Protein AF-A0A2P2J583-F1 (afdb_monomer_lite)

Radius of gyration: 13.82 Å; chains: 1; bounding box: 32×27×42 Å

Foldseek 3Di:
DLVVLVVVCVVPVQPLVSLQVNLVCCVPPVVNLVSSLVSLVSSCVSPVLQLLSLLVNLVSCCVPPVPLVSSLVSLVSSCVSPVPDPNSVVSNVVSVVVNVVVVD

Structure (mmCIF, N/CA/C/O backbone):
data_AF-A0A2P2J583-F1
#
_entry.id   AF-A0A2P2J583-F1
#
loop_
_atom_site.group_PDB
_atom_site.id
_atom_site.type_symbol
_atom_site.label_atom_id
_atom_site.label_alt_id
_atom_site.label_comp_id
_atom_site.label_asym_id
_atom_site.label_entity_id
_atom_site.label_seq_id
_atom_site.pdbx_PDB_ins_code
_atom_site.Cartn_x
_atom_site.Cartn_y
_atom_site.Cartn_z
_atom_site.occupancy
_atom_site.B_iso_or_equiv
_atom_site.auth_seq_id
_atom_site.auth_comp_id
_atom_site.auth_asym_id
_atom_site.auth_atom_id
_atom_site.pdbx_PDB_model_num
ATOM 1 N N . MET A 1 1 ? 20.627 -0.056 -3.549 1.00 75.62 1 MET A N 1
ATOM 2 C CA . MET A 1 1 ? 19.332 -0.722 -3.819 1.00 75.62 1 MET A CA 1
ATOM 3 C C . MET A 1 1 ? 18.412 0.140 -4.688 1.00 75.62 1 MET A C 1
ATOM 5 O O . MET A 1 1 ? 17.878 -0.385 -5.653 1.00 75.62 1 MET A O 1
ATOM 9 N N . GLY A 1 2 ? 18.278 1.451 -4.434 1.00 83.00 2 GLY A N 1
ATOM 10 C CA . GLY A 1 2 ? 17.424 2.341 -5.243 1.00 83.00 2 GLY A CA 1
ATOM 11 C C . GLY A 1 2 ? 17.722 2.355 -6.754 1.00 83.00 2 GLY A C 1
ATOM 12 O O . GLY A 1 2 ? 16.803 2.250 -7.561 1.00 83.00 2 GLY A O 1
ATOM 13 N N . ASP A 1 3 ? 18.996 2.391 -7.165 1.00 88.12 3 ASP A N 1
ATOM 14 C CA . ASP A 1 3 ? 19.350 2.364 -8.598 1.00 88.12 3 ASP A CA 1
ATOM 15 C C . ASP A 1 3 ? 18.987 1.046 -9.294 1.00 88.12 3 ASP A C 1
ATOM 17 O O . ASP A 1 3 ? 18.671 1.045 -10.483 1.00 88.12 3 ASP A O 1
ATOM 21 N N . TYR A 1 4 ? 18.975 -0.065 -8.551 1.00 91.38 4 TYR A N 1
ATOM 22 C CA . TYR A 1 4 ? 18.557 -1.367 -9.068 1.00 91.38 4 TYR A CA 1
ATOM 23 C C . TYR A 1 4 ? 17.058 -1.367 -9.393 1.00 91.38 4 TYR A C 1
ATOM 25 O O . TYR A 1 4 ? 16.677 -1.712 -10.510 1.00 91.38 4 TYR A O 1
ATOM 33 N N . TYR A 1 5 ? 16.221 -0.862 -8.478 1.00 90.00 5 TYR A N 1
ATOM 34 C CA . TYR A 1 5 ? 14.788 -0.682 -8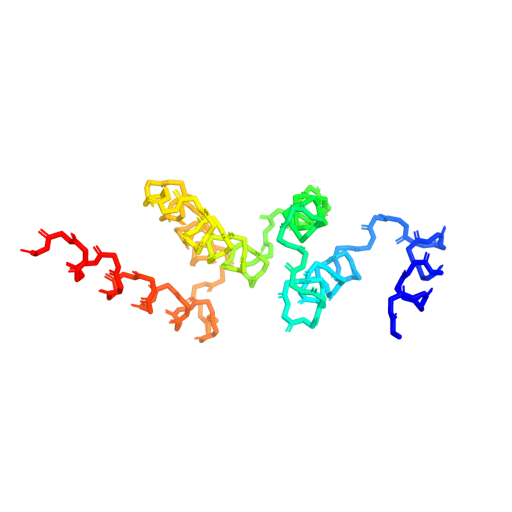.732 1.00 90.00 5 TYR A CA 1
ATOM 35 C C . TYR A 1 5 ? 14.527 0.209 -9.949 1.00 90.00 5 TYR A C 1
ATOM 37 O O . TYR A 1 5 ? 13.758 -0.164 -10.834 1.00 90.00 5 TYR A O 1
ATOM 45 N N . LYS A 1 6 ? 15.219 1.351 -10.054 1.00 89.88 6 LYS A N 1
ATOM 46 C CA . LYS A 1 6 ? 15.082 2.263 -11.203 1.00 89.88 6 LYS A CA 1
ATOM 47 C C . LYS A 1 6 ? 15.463 1.599 -12.526 1.00 89.88 6 LYS A C 1
ATOM 49 O O . LYS A 1 6 ? 14.812 1.852 -13.536 1.00 89.88 6 LYS A O 1
ATOM 54 N N . GLN A 1 7 ? 16.507 0.767 -12.553 1.00 92.38 7 GLN A N 1
ATOM 55 C CA . GLN A 1 7 ? 16.886 0.027 -13.761 1.00 92.38 7 GLN A CA 1
ATOM 56 C C . GLN A 1 7 ? 15.830 -1.009 -14.148 1.00 92.38 7 GLN A C 1
ATOM 58 O O . GLN A 1 7 ? 15.447 -1.067 -15.314 1.00 92.38 7 GLN A O 1
ATOM 63 N N . MET A 1 8 ? 15.317 -1.780 -13.189 1.00 91.25 8 MET A N 1
ATOM 64 C CA . MET A 1 8 ? 14.264 -2.758 -13.468 1.00 91.25 8 MET A CA 1
ATOM 65 C C . MET A 1 8 ? 12.977 -2.079 -13.954 1.00 91.25 8 MET A C 1
ATOM 67 O O . MET A 1 8 ? 12.374 -2.536 -14.922 1.00 91.25 8 MET A O 1
ATOM 71 N N . LEU A 1 9 ? 12.608 -0.938 -13.363 1.00 91.38 9 LEU A N 1
ATOM 72 C CA . LEU A 1 9 ? 11.425 -0.167 -13.755 1.00 91.38 9 LEU A CA 1
ATOM 73 C C . LEU A 1 9 ? 11.558 0.469 -15.142 1.00 91.38 9 LEU A C 1
ATOM 75 O O . LEU A 1 9 ? 10.551 0.690 -15.804 1.00 91.38 9 LEU A O 1
ATOM 79 N N . LYS A 1 10 ? 12.778 0.744 -15.622 1.00 91.81 10 LYS A N 1
ATOM 80 C CA . LYS A 1 10 ? 12.986 1.157 -17.021 1.00 91.81 10 LYS A CA 1
ATOM 81 C C . LYS A 1 10 ? 12.644 0.036 -18.000 1.00 91.81 10 LYS A C 1
ATOM 83 O O . LYS A 1 10 ? 12.123 0.319 -19.073 1.00 91.81 10 LYS A O 1
ATOM 88 N N . SER A 1 11 ? 12.941 -1.208 -17.634 1.00 91.62 11 SER A N 1
ATOM 89 C CA . SER A 1 11 ? 12.661 -2.379 -18.468 1.00 91.62 11 SER A CA 1
ATOM 90 C C . SER A 1 11 ? 11.212 -2.853 -18.348 1.00 91.62 11 SER A C 1
ATOM 92 O O . SER A 1 11 ? 10.665 -3.347 -19.329 1.00 91.62 11 SER A O 1
ATOM 94 N N . ASN A 1 12 ? 10.586 -2.696 -17.175 1.00 90.62 12 ASN A N 1
ATOM 95 C CA . ASN A 1 12 ? 9.194 -3.080 -16.935 1.00 90.62 12 ASN A CA 1
ATOM 96 C C . ASN A 1 12 ? 8.442 -2.017 -16.097 1.00 90.62 12 ASN A C 1
ATOM 98 O O . ASN A 1 12 ? 8.273 -2.179 -14.887 1.00 90.62 12 ASN A O 1
ATOM 102 N N . PRO A 1 13 ? 8.004 -0.898 -16.707 1.00 89.50 13 PRO A N 1
ATOM 103 C CA . PRO A 1 13 ? 7.479 0.260 -15.972 1.00 89.50 13 PRO A CA 1
ATOM 104 C C . PRO A 1 13 ? 6.097 0.059 -15.337 1.00 89.50 13 PRO A C 1
ATOM 106 O O . PRO A 1 13 ? 5.702 0.879 -14.504 1.00 89.50 13 PRO A O 1
ATOM 109 N N . GLY A 1 14 ? 5.370 -0.986 -15.745 1.00 91.25 14 GLY A N 1
ATOM 110 C CA . GLY A 1 14 ? 4.026 -1.327 -15.264 1.00 91.25 14 GLY A CA 1
ATOM 111 C C . GLY A 1 14 ? 3.973 -2.576 -14.385 1.00 91.25 14 GLY A C 1
ATOM 112 O O . GLY A 1 14 ? 2.886 -3.064 -14.102 1.00 91.25 14 GLY A O 1
ATOM 113 N N . ASP A 1 15 ? 5.123 -3.119 -13.981 1.00 95.25 15 ASP A N 1
ATOM 114 C CA . ASP A 1 15 ? 5.181 -4.279 -13.093 1.00 95.25 15 ASP A CA 1
ATOM 115 C C . ASP A 1 15 ? 4.697 -3.897 -11.689 1.00 95.25 15 ASP A C 1
ATOM 117 O O . ASP A 1 15 ? 5.390 -3.183 -10.958 1.00 95.25 15 ASP A O 1
ATOM 121 N N . SER A 1 16 ? 3.492 -4.338 -11.320 1.00 95.25 16 SER A N 1
ATOM 122 C CA . SER A 1 16 ? 2.865 -3.976 -10.045 1.00 95.25 16 SER A CA 1
ATOM 123 C C . SER A 1 16 ? 3.706 -4.408 -8.844 1.00 95.25 16 SER A C 1
ATOM 125 O O . SER A 1 16 ? 3.860 -3.633 -7.900 1.00 95.25 16 SER A O 1
ATOM 127 N N . LEU A 1 17 ? 4.314 -5.596 -8.899 1.00 95.06 17 LEU A N 1
ATOM 128 C CA . LEU A 1 17 ? 5.144 -6.128 -7.823 1.00 95.06 17 LEU A CA 1
ATOM 129 C C . LEU A 1 17 ? 6.412 -5.290 -7.647 1.00 95.06 17 LEU A C 1
ATOM 131 O O . LEU A 1 17 ? 6.796 -4.964 -6.523 1.00 95.06 17 LEU A O 1
ATOM 135 N N . LEU A 1 18 ? 7.056 -4.905 -8.748 1.00 96.00 18 LEU A N 1
ATOM 136 C CA . LEU A 1 18 ? 8.246 -4.061 -8.702 1.00 96.00 18 LEU A CA 1
ATOM 137 C C . LEU A 1 18 ? 7.932 -2.645 -8.205 1.00 96.00 18 LEU A C 1
ATOM 139 O O . LEU A 1 18 ? 8.684 -2.109 -7.390 1.00 96.00 18 LEU A O 1
ATOM 143 N N . LEU A 1 19 ? 6.827 -2.054 -8.669 1.00 97.38 19 LEU A N 1
ATOM 144 C CA . LEU A 1 19 ? 6.346 -0.744 -8.217 1.00 97.38 19 LEU A CA 1
ATOM 145 C C . LEU A 1 19 ? 6.049 -0.764 -6.712 1.00 97.38 19 LEU A C 1
ATOM 147 O O . LEU A 1 19 ? 6.540 0.097 -5.983 1.00 97.38 19 LEU A O 1
ATOM 151 N N . ARG A 1 20 ? 5.330 -1.789 -6.237 1.00 97.31 20 ARG A N 1
ATOM 152 C CA . ARG A 1 20 ? 5.027 -2.014 -4.816 1.00 97.31 20 ARG A CA 1
ATOM 153 C C . ARG A 1 20 ? 6.295 -2.155 -3.982 1.00 97.31 20 ARG A C 1
ATOM 155 O O . ARG A 1 20 ? 6.455 -1.468 -2.978 1.00 97.31 20 ARG A O 1
ATOM 162 N N . ASN A 1 21 ? 7.219 -3.015 -4.404 1.00 96.38 21 ASN A N 1
ATOM 163 C CA . ASN A 1 21 ? 8.457 -3.259 -3.665 1.00 96.38 21 ASN A CA 1
ATOM 164 C C . ASN A 1 21 ? 9.353 -2.017 -3.625 1.00 96.38 21 ASN A C 1
ATOM 166 O O . ASN A 1 21 ? 9.998 -1.759 -2.607 1.00 96.38 21 ASN A O 1
ATOM 170 N N . TYR A 1 22 ? 9.375 -1.222 -4.699 1.00 97.00 22 TYR A N 1
ATOM 171 C CA . TYR A 1 22 ? 10.107 0.037 -4.692 1.00 97.00 22 TYR A CA 1
ATOM 172 C C . TYR A 1 22 ? 9.444 1.079 -3.785 1.00 97.00 22 TYR A C 1
ATOM 174 O O . TYR A 1 22 ? 10.149 1.715 -3.006 1.00 97.00 22 TYR A O 1
ATOM 182 N N . GLY A 1 23 ? 8.111 1.196 -3.809 1.00 97.25 23 GLY A N 1
ATOM 183 C CA . GLY A 1 23 ? 7.353 2.034 -2.871 1.00 97.25 23 GLY A CA 1
ATOM 184 C C . GLY A 1 23 ? 7.637 1.675 -1.410 1.00 97.25 23 GLY A C 1
ATOM 185 O O . GLY A 1 23 ? 7.955 2.550 -0.608 1.00 97.25 23 GLY A O 1
ATOM 186 N N . LYS A 1 24 ? 7.658 0.378 -1.083 1.00 96.69 24 LYS A N 1
ATOM 187 C CA . LYS A 1 24 ? 8.011 -0.112 0.257 1.00 96.69 24 LYS A CA 1
ATOM 188 C C . LYS A 1 24 ? 9.446 0.221 0.648 1.00 96.69 24 LYS A C 1
ATOM 190 O O . LYS A 1 24 ? 9.692 0.663 1.764 1.00 96.69 24 LYS A O 1
ATOM 195 N N . PHE A 1 25 ? 10.393 0.060 -0.273 1.00 96.75 25 PHE A N 1
ATOM 196 C CA . PHE A 1 25 ? 11.781 0.458 -0.043 1.00 96.75 25 PHE A CA 1
ATOM 197 C C . PHE A 1 25 ? 11.912 1.970 0.213 1.00 96.75 25 PHE A C 1
ATOM 199 O O . PHE A 1 25 ? 12.632 2.374 1.125 1.00 96.75 25 PHE A O 1
ATOM 206 N N . LEU A 1 26 ? 11.196 2.799 -0.550 1.00 97.00 26 LEU A N 1
ATOM 207 C CA . LEU A 1 26 ? 11.163 4.250 -0.353 1.00 97.00 26 LEU A CA 1
ATOM 208 C C . LEU A 1 26 ? 10.609 4.612 1.029 1.00 97.00 26 LEU A C 1
ATOM 210 O O . LEU A 1 26 ? 11.220 5.412 1.730 1.00 97.00 26 LEU A O 1
ATOM 214 N N . GLN A 1 27 ? 9.516 3.971 1.445 1.00 96.50 27 GLN A N 1
ATOM 215 C CA . GLN A 1 27 ? 8.881 4.181 2.745 1.00 96.50 27 GLN A CA 1
ATOM 216 C C . GLN A 1 27 ? 9.761 3.731 3.922 1.00 96.50 27 GLN A C 1
ATOM 218 O O . GLN A 1 27 ? 9.963 4.491 4.866 1.00 96.50 27 GLN A O 1
ATOM 223 N N . GLU A 1 28 ? 10.250 2.489 3.898 1.00 95.19 28 GLU A N 1
ATOM 224 C CA . GLU A 1 28 ? 10.885 1.850 5.061 1.00 95.19 28 GLU A CA 1
ATOM 225 C C . GLU A 1 28 ? 12.393 2.108 5.150 1.00 95.19 28 GLU A C 1
ATOM 227 O O . GLU A 1 28 ? 12.950 2.079 6.246 1.00 95.19 28 GLU A O 1
ATOM 232 N N . VAL A 1 29 ? 13.066 2.337 4.015 1.00 95.94 29 VAL A N 1
ATOM 233 C CA . VAL A 1 29 ? 14.531 2.475 3.967 1.00 95.94 29 VAL A CA 1
ATOM 234 C C . VAL A 1 29 ? 14.966 3.904 3.672 1.00 95.94 29 VAL A C 1
ATOM 236 O O . VAL A 1 29 ? 15.862 4.407 4.346 1.00 95.94 29 VAL A O 1
ATOM 239 N N . GLU A 1 30 ? 14.368 4.561 2.675 1.00 95.12 30 GLU A N 1
ATOM 240 C CA . GLU A 1 30 ? 14.736 5.947 2.330 1.00 95.12 30 GLU A CA 1
ATOM 241 C C . GLU A 1 30 ? 13.947 6.992 3.138 1.00 95.12 30 GLU A C 1
ATOM 243 O O . GLU A 1 30 ? 14.389 8.134 3.243 1.00 95.12 30 GLU A O 1
ATOM 248 N N . GLY A 1 31 ? 12.811 6.612 3.736 1.00 95.19 31 GLY A N 1
ATOM 249 C CA . GLY A 1 31 ? 11.911 7.524 4.448 1.00 95.19 31 GLY A CA 1
ATOM 250 C C . GLY A 1 31 ? 11.189 8.526 3.537 1.00 95.19 31 GLY A C 1
ATOM 251 O O . GLY A 1 31 ? 10.637 9.511 4.025 1.00 95.19 31 GLY A O 1
ATOM 252 N N . ASP A 1 32 ? 11.195 8.301 2.221 1.00 96.81 32 ASP A N 1
ATOM 253 C CA . ASP A 1 32 ? 10.588 9.181 1.220 1.00 96.81 32 ASP A CA 1
ATOM 254 C C . ASP A 1 32 ? 9.115 8.803 1.013 1.00 96.81 32 ASP A C 1
ATOM 256 O O . ASP A 1 32 ? 8.754 8.029 0.121 1.00 96.81 32 ASP A O 1
ATOM 260 N N . MET A 1 33 ? 8.265 9.333 1.893 1.00 96.19 33 MET A N 1
ATOM 261 C CA . MET A 1 33 ? 6.831 9.034 1.914 1.00 96.19 33 MET A CA 1
ATOM 262 C C . MET A 1 33 ? 6.099 9.541 0.665 1.00 96.19 33 MET A C 1
ATOM 264 O O . MET A 1 33 ? 5.173 8.884 0.195 1.00 96.19 33 MET A O 1
ATOM 268 N N . GLU A 1 34 ? 6.528 10.676 0.108 1.00 96.56 34 GLU A N 1
ATOM 269 C CA . GLU A 1 34 ? 5.914 11.281 -1.079 1.00 96.56 34 GLU A CA 1
ATOM 270 C C . GLU A 1 34 ? 6.141 10.402 -2.313 1.00 96.56 34 GLU A C 1
ATOM 272 O O . GLU A 1 34 ? 5.190 10.050 -3.016 1.00 96.56 34 GLU A O 1
ATOM 277 N N . LYS A 1 35 ? 7.384 9.952 -2.544 1.00 96.50 35 LYS A N 1
ATOM 278 C CA . LYS A 1 35 ? 7.631 8.995 -3.629 1.00 96.50 35 LYS A CA 1
ATOM 279 C C . LYS A 1 35 ? 7.002 7.640 -3.345 1.00 96.50 35 LYS A C 1
ATOM 281 O O . LYS A 1 35 ? 6.525 7.004 -4.281 1.00 96.50 35 LYS A O 1
ATOM 286 N N . ALA A 1 36 ? 6.998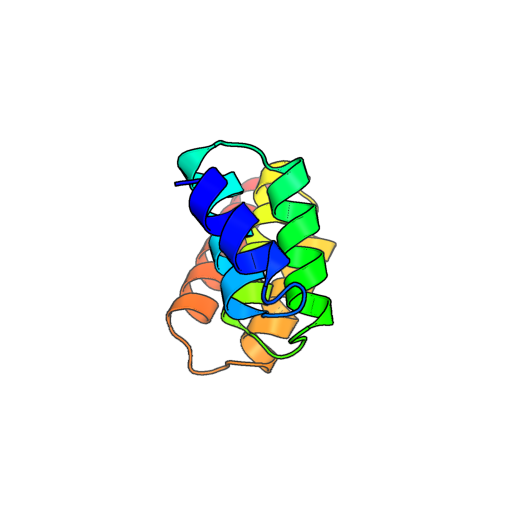 7.170 -2.097 1.00 97.94 36 ALA A N 1
ATOM 287 C CA . ALA A 1 36 ? 6.330 5.914 -1.766 1.00 97.94 36 ALA A CA 1
ATOM 288 C C . ALA A 1 36 ? 4.845 5.953 -2.167 1.00 97.94 36 ALA A C 1
ATOM 290 O O . ALA A 1 36 ? 4.371 5.019 -2.814 1.00 97.94 36 ALA A O 1
ATOM 291 N N . GLU A 1 37 ? 4.145 7.055 -1.876 1.00 97.44 37 GLU A N 1
ATOM 292 C CA . GLU A 1 37 ? 2.756 7.279 -2.295 1.00 97.44 37 GLU A CA 1
ATOM 293 C C . GLU A 1 37 ? 2.611 7.263 -3.825 1.00 97.44 37 GLU A C 1
ATOM 295 O O . GLU A 1 37 ? 1.728 6.572 -4.338 1.00 97.44 37 GLU A O 1
ATOM 300 N N . GLU A 1 38 ? 3.501 7.930 -4.568 1.00 97.44 38 GLU A N 1
ATOM 301 C CA . GLU A 1 38 ? 3.499 7.896 -6.040 1.00 97.44 38 GLU A CA 1
ATOM 302 C C . GLU A 1 38 ? 3.615 6.457 -6.579 1.00 97.44 38 GLU A C 1
ATOM 304 O O . GLU A 1 38 ? 2.835 6.029 -7.439 1.00 97.44 38 GLU A O 1
ATOM 309 N N . TYR A 1 39 ? 4.582 5.687 -6.073 1.00 97.88 39 TYR A N 1
ATOM 310 C CA . TYR A 1 39 ? 4.846 4.329 -6.552 1.00 97.88 39 TYR A CA 1
ATOM 311 C C . TYR A 1 39 ? 3.762 3.335 -6.141 1.00 97.88 39 TYR A C 1
ATOM 313 O O . TY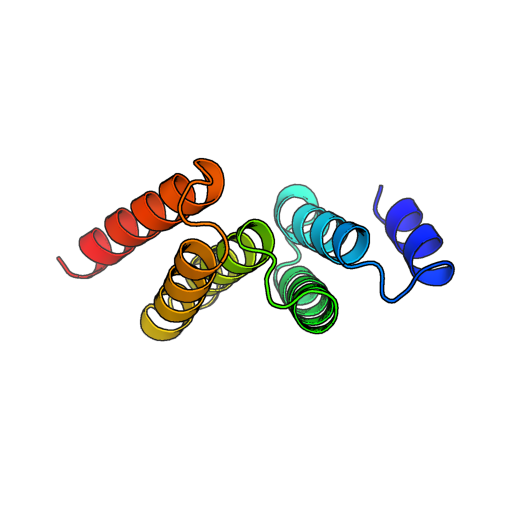R A 1 39 ? 3.399 2.479 -6.953 1.00 97.88 39 TYR A O 1
ATOM 321 N N . TYR A 1 40 ? 3.192 3.469 -4.943 1.00 98.19 40 TYR A N 1
ATOM 322 C CA . TYR A 1 40 ? 2.021 2.689 -4.555 1.00 98.19 40 TYR A CA 1
ATOM 323 C C . TYR A 1 40 ? 0.806 3.027 -5.416 1.00 98.19 40 TYR A C 1
ATOM 325 O O . TYR A 1 40 ? 0.162 2.108 -5.916 1.00 98.19 40 TYR A O 1
ATOM 333 N N . GLY A 1 41 ? 0.536 4.306 -5.695 1.00 97.50 41 GLY A N 1
ATOM 334 C CA . GLY A 1 41 ? -0.551 4.703 -6.594 1.00 97.50 41 GLY A CA 1
ATOM 335 C C . GLY A 1 41 ? -0.406 4.090 -7.991 1.00 97.50 41 GLY A C 1
ATOM 336 O O . GLY A 1 41 ? -1.359 3.539 -8.545 1.00 97.50 41 GLY A O 1
ATOM 337 N N . ARG A 1 42 ? 0.812 4.088 -8.544 1.00 97.62 42 ARG A N 1
ATOM 338 C CA . ARG A 1 42 ? 1.112 3.412 -9.818 1.00 97.62 42 ARG A CA 1
ATOM 339 C C . ARG A 1 42 ? 0.921 1.898 -9.740 1.00 97.62 42 ARG A C 1
ATOM 341 O O . ARG A 1 42 ? 0.396 1.312 -10.684 1.00 97.62 42 ARG A O 1
ATOM 348 N N . ALA A 1 43 ? 1.333 1.268 -8.642 1.00 97.88 43 ALA A N 1
ATOM 349 C CA . ALA A 1 43 ? 1.137 -0.162 -8.431 1.00 97.88 43 ALA A CA 1
ATOM 350 C C . ALA A 1 43 ? -0.359 -0.519 -8.353 1.00 97.88 43 ALA A C 1
ATOM 352 O O . ALA A 1 43 ? -0.764 -1.524 -8.933 1.00 97.88 43 ALA A O 1
ATOM 353 N N . ILE A 1 44 ? -1.182 0.325 -7.716 1.00 97.88 44 ILE A N 1
ATOM 354 C CA . ILE A 1 44 ? -2.635 0.123 -7.589 1.00 97.88 44 ILE A CA 1
ATOM 355 C C . ILE A 1 44 ? -3.291 0.213 -8.966 1.00 97.88 44 ILE A C 1
ATOM 357 O O . ILE A 1 44 ? -4.118 -0.624 -9.312 1.00 97.88 44 ILE A O 1
ATOM 361 N N . LEU A 1 45 ? -2.884 1.179 -9.796 1.00 97.00 45 LEU A N 1
ATOM 362 C CA . LEU A 1 45 ? -3.368 1.276 -11.177 1.00 97.00 45 LEU A CA 1
ATOM 363 C C . LEU A 1 45 ? -3.000 0.041 -12.015 1.00 97.00 45 LEU A C 1
ATOM 365 O O . LEU A 1 45 ? -3.774 -0.359 -12.882 1.00 97.00 45 LEU A O 1
ATOM 369 N N . ALA A 1 46 ? -1.834 -0.560 -11.766 1.00 96.62 46 ALA A N 1
ATOM 370 C CA . ALA A 1 46 ? -1.394 -1.770 -12.456 1.00 96.62 46 ALA A CA 1
ATOM 371 C C . ALA A 1 46 ? -2.084 -3.047 -11.936 1.00 96.62 46 ALA A C 1
ATOM 373 O O . ALA A 1 46 ? -2.295 -3.982 -12.706 1.00 96.62 46 ALA A O 1
ATOM 374 N N . SER A 1 47 ? -2.431 -3.099 -10.646 1.00 95.94 47 SER A N 1
ATOM 375 C CA . SER A 1 47 ? -3.062 -4.252 -9.997 1.00 95.94 47 SER A CA 1
ATOM 376 C C . SER A 1 47 ? -4.013 -3.811 -8.872 1.00 95.94 47 SER A C 1
ATOM 378 O O . SER A 1 47 ? -3.650 -3.872 -7.695 1.00 95.94 47 SER A O 1
ATOM 380 N N . PRO A 1 48 ? -5.250 -3.396 -9.200 1.00 94.31 48 PRO A N 1
ATOM 381 C CA . PRO A 1 48 ? -6.173 -2.801 -8.228 1.00 94.31 48 PRO A CA 1
ATOM 382 C C . PRO A 1 48 ? -6.722 -3.790 -7.189 1.00 94.31 48 PRO A C 1
ATOM 384 O O . PRO A 1 48 ? -7.300 -3.363 -6.200 1.00 94.31 48 PRO A O 1
ATOM 387 N N . GLY A 1 49 ? -6.561 -5.098 -7.408 1.00 94.19 49 GLY A N 1
ATOM 388 C CA . GLY A 1 49 ? -7.003 -6.155 -6.490 1.00 94.19 49 GLY A CA 1
ATOM 389 C C . GLY A 1 49 ? -5.898 -6.726 -5.598 1.00 94.19 49 GLY A C 1
ATOM 390 O O . GLY A 1 49 ? -6.085 -7.795 -5.029 1.00 94.19 49 GLY A O 1
ATOM 391 N N . ASP A 1 50 ? -4.728 -6.086 -5.515 1.00 96.75 50 ASP A N 1
ATOM 392 C CA . ASP A 1 50 ? -3.659 -6.526 -4.609 1.00 96.75 50 ASP A CA 1
ATOM 393 C C . ASP A 1 50 ? -3.958 -6.040 -3.180 1.00 96.75 50 ASP A C 1
ATOM 395 O O . ASP A 1 50 ? -3.709 -4.883 -2.836 1.00 96.75 50 ASP A O 1
ATOM 399 N N . GLY A 1 51 ? -4.516 -6.926 -2.347 1.00 97.44 51 GLY A N 1
ATOM 400 C CA . GLY A 1 51 ? -4.875 -6.606 -0.964 1.00 97.44 51 GLY A CA 1
ATOM 401 C C . GLY A 1 51 ? -3.681 -6.183 -0.101 1.00 97.44 51 GLY A C 1
ATOM 402 O O . GLY A 1 51 ? -3.798 -5.256 0.700 1.00 97.44 51 GLY A O 1
ATOM 403 N N . GLU A 1 52 ? -2.504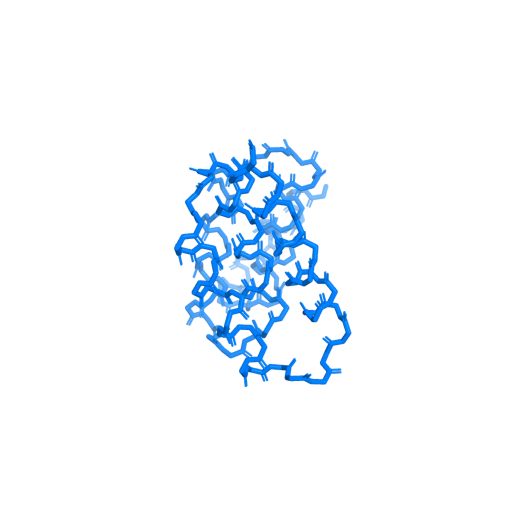 -6.781 -0.301 1.00 97.00 52 GLU A N 1
ATOM 404 C CA . GLU A 1 52 ? -1.294 -6.393 0.433 1.00 97.00 52 GLU A CA 1
ATOM 405 C C . GLU A 1 52 ? -0.903 -4.952 0.076 1.00 97.00 52 GLU A C 1
ATOM 407 O O . GLU A 1 52 ? -0.694 -4.125 0.964 1.00 97.00 52 GLU A O 1
ATOM 412 N N . LEU A 1 53 ? -0.887 -4.613 -1.216 1.00 98.06 53 LEU A N 1
ATOM 413 C CA . LEU A 1 53 ? -0.610 -3.254 -1.685 1.00 98.06 53 LEU A CA 1
ATOM 414 C C . LEU A 1 53 ? -1.625 -2.229 -1.161 1.00 98.06 53 LEU A C 1
ATOM 416 O O . LEU A 1 53 ? -1.226 -1.148 -0.725 1.00 98.06 53 LEU A O 1
ATOM 420 N N . LEU A 1 54 ? -2.918 -2.557 -1.189 1.00 98.50 54 LEU A N 1
ATOM 421 C CA . LEU A 1 54 ? -3.972 -1.685 -0.663 1.00 98.50 54 LEU A CA 1
ATOM 422 C C . LEU A 1 54 ? -3.778 -1.430 0.838 1.00 98.50 54 LEU A C 1
ATOM 424 O O . LEU A 1 54 ? -3.868 -0.283 1.276 1.00 98.50 54 LEU A O 1
ATOM 428 N N . SER A 1 55 ? -3.421 -2.458 1.616 1.00 98.19 55 SER A N 1
ATOM 429 C CA . SER A 1 55 ? -3.135 -2.299 3.050 1.00 98.19 55 SER A CA 1
ATOM 430 C C . SER A 1 55 ? -1.873 -1.464 3.321 1.00 98.19 55 SER A C 1
ATOM 432 O O . SER A 1 55 ? -1.874 -0.621 4.220 1.00 98.19 55 SER A O 1
ATOM 434 N N . LEU A 1 56 ? -0.815 -1.621 2.512 1.00 97.94 56 LEU A N 1
ATOM 435 C CA . LEU A 1 56 ? 0.393 -0.789 2.589 1.00 97.94 56 LEU A CA 1
ATOM 436 C C . LEU A 1 56 ? 0.077 0.680 2.295 1.00 97.94 56 LEU A C 1
ATOM 438 O O . LEU A 1 56 ? 0.568 1.572 2.992 1.00 97.94 56 LEU A O 1
ATOM 442 N N . TYR A 1 57 ? -0.767 0.933 1.295 1.00 98.19 57 TYR A N 1
ATOM 443 C CA . TYR A 1 57 ? -1.189 2.282 0.943 1.00 98.19 57 TYR A CA 1
ATOM 444 C C . TYR A 1 57 ? -2.078 2.904 2.027 1.00 98.19 57 TYR A C 1
ATOM 446 O O . TYR A 1 57 ? -1.817 4.030 2.447 1.00 98.19 57 TYR A O 1
ATOM 454 N N . GLY A 1 58 ? -3.052 2.160 2.564 1.00 97.75 58 GLY A N 1
ATOM 455 C CA . GLY A 1 58 ? -3.870 2.596 3.703 1.00 97.75 58 GLY A CA 1
ATOM 456 C C . GLY A 1 58 ? -3.018 2.980 4.917 1.00 97.75 58 GLY A C 1
ATOM 457 O O . GLY A 1 58 ? -3.177 4.069 5.472 1.00 97.75 58 GLY A O 1
ATOM 458 N N . LYS A 1 59 ? -2.024 2.149 5.257 1.00 97.56 59 LYS A N 1
ATOM 459 C CA . LYS A 1 59 ? -1.049 2.442 6.319 1.00 97.56 59 LYS A CA 1
ATOM 460 C C . LYS A 1 59 ? -0.237 3.709 6.037 1.00 97.56 59 LYS A C 1
ATOM 462 O O . LYS A 1 59 ? 0.007 4.494 6.951 1.00 97.56 59 LYS A O 1
ATOM 467 N N . LEU A 1 60 ? 0.199 3.925 4.793 1.00 97.31 60 LEU A N 1
ATOM 468 C CA . LEU A 1 60 ? 0.935 5.136 4.419 1.00 97.31 60 LEU A CA 1
ATOM 469 C C . LEU A 1 60 ? 0.077 6.393 4.613 1.00 97.31 60 LEU A C 1
ATOM 471 O O . LEU A 1 60 ? 0.556 7.362 5.202 1.00 97.31 60 LEU A O 1
ATOM 475 N N . ILE A 1 61 ? -1.182 6.368 4.166 1.00 97.31 61 ILE A N 1
ATOM 476 C CA . ILE A 1 61 ? -2.129 7.481 4.338 1.00 97.31 61 ILE A CA 1
ATOM 477 C C . ILE A 1 61 ? -2.347 7.782 5.822 1.00 97.31 61 ILE A C 1
ATOM 479 O O . ILE A 1 61 ? -2.279 8.944 6.223 1.00 97.31 61 ILE A O 1
ATOM 483 N N . TRP A 1 62 ? -2.546 6.753 6.646 1.00 96.69 62 TRP A N 1
ATOM 484 C CA . TRP A 1 62 ? -2.692 6.924 8.090 1.00 96.69 62 TRP A CA 1
ATOM 485 C C . TRP A 1 62 ? -1.461 7.594 8.714 1.00 96.69 62 TRP A C 1
ATOM 487 O O . TRP A 1 62 ? -1.573 8.636 9.357 1.00 96.69 62 TRP A O 1
ATOM 497 N N . ASN A 1 63 ? -0.270 7.072 8.422 1.00 94.12 63 ASN A N 1
ATOM 498 C CA . ASN A 1 63 ? 0.978 7.558 9.010 1.00 94.12 63 ASN A CA 1
ATOM 499 C C . ASN A 1 63 ? 1.358 8.980 8.577 1.00 94.12 63 ASN A C 1
ATOM 501 O O . ASN A 1 63 ? 2.014 9.692 9.335 1.00 94.12 63 ASN A O 1
ATOM 505 N N . THR A 1 64 ? 1.004 9.378 7.354 1.00 94.81 64 THR A N 1
ATOM 506 C CA . THR A 1 64 ? 1.439 10.659 6.769 1.00 94.81 64 THR A CA 1
ATOM 507 C C . THR A 1 64 ? 0.400 11.760 6.907 1.00 94.81 64 THR A C 1
ATOM 509 O O . THR A 1 64 ? 0.759 12.913 7.129 1.00 94.81 64 THR A O 1
ATOM 512 N N . GLN A 1 65 ? -0.880 11.417 6.765 1.00 94.38 65 GLN A N 1
ATOM 513 C CA . GLN A 1 65 ? -1.973 12.382 6.662 1.00 94.38 65 GLN A CA 1
ATOM 514 C C . GLN A 1 65 ? -2.925 12.312 7.858 1.00 94.38 65 GLN A C 1
ATOM 516 O O . GLN A 1 65 ? -3.738 13.221 8.006 1.00 94.38 65 GLN A O 1
ATOM 521 N N . ARG A 1 66 ? -2.875 11.241 8.673 1.00 93.81 66 ARG A N 1
ATOM 522 C CA . ARG A 1 66 ? -3.864 10.945 9.732 1.00 93.81 66 ARG A CA 1
ATOM 523 C C . ARG A 1 66 ? -5.309 11.028 9.223 1.00 93.81 66 ARG A C 1
ATOM 525 O O . ARG A 1 66 ? -6.243 11.352 9.946 1.00 93.81 66 ARG A O 1
ATOM 532 N N . ASN A 1 67 ? -5.503 10.739 7.934 1.00 95.44 67 ASN A N 1
ATOM 533 C CA . ASN A 1 67 ? -6.816 10.752 7.307 1.00 95.44 67 ASN A CA 1
ATOM 534 C C . ASN A 1 67 ? -7.476 9.391 7.520 1.00 95.44 67 ASN A C 1
ATOM 536 O O . ASN A 1 67 ? -7.289 8.471 6.719 1.00 95.44 67 ASN A O 1
ATOM 540 N N . ARG A 1 68 ? -8.224 9.286 8.619 1.00 94.81 68 ARG A N 1
ATOM 541 C CA . ARG A 1 68 ? -8.894 8.058 9.047 1.00 94.81 68 ARG A CA 1
ATOM 542 C C . ARG A 1 68 ? -9.827 7.501 7.973 1.00 94.81 68 ARG A C 1
ATOM 544 O O . ARG A 1 68 ? -9.655 6.355 7.581 1.00 94.81 68 ARG A O 1
ATOM 551 N N . GLU A 1 69 ? -10.745 8.311 7.443 1.00 96.06 69 GLU A N 1
ATOM 552 C CA . GLU A 1 69 ? -11.727 7.866 6.437 1.00 96.06 69 GLU A CA 1
ATOM 553 C C . GLU A 1 69 ? -11.051 7.277 5.193 1.00 96.06 69 GLU A C 1
ATOM 555 O O . GLU A 1 69 ? -11.434 6.218 4.690 1.00 96.06 69 GLU A O 1
ATOM 560 N N . ARG A 1 70 ? -10.010 7.953 4.694 1.00 96.50 70 ARG A N 1
ATOM 561 C CA . ARG A 1 70 ? -9.293 7.511 3.496 1.00 96.50 70 ARG A CA 1
ATOM 562 C C . ARG A 1 70 ? -8.468 6.255 3.773 1.00 96.50 70 ARG A C 1
ATOM 564 O O . ARG A 1 70 ? -8.444 5.372 2.922 1.00 96.50 70 ARG A O 1
ATOM 571 N N . ALA A 1 71 ? -7.810 6.163 4.930 1.00 97.81 71 ALA A N 1
ATOM 572 C CA . ALA A 1 71 ? -7.067 4.968 5.324 1.00 97.81 71 ALA A CA 1
ATOM 573 C C . ALA A 1 71 ? -7.997 3.756 5.501 1.00 97.81 71 ALA A C 1
ATOM 575 O O . ALA A 1 71 ? -7.739 2.707 4.911 1.00 97.81 71 ALA A O 1
ATOM 576 N N . GLU A 1 72 ? -9.102 3.925 6.232 1.00 97.75 72 GLU A N 1
ATOM 577 C CA . GLU A 1 72 ? -10.124 2.898 6.474 1.00 97.75 72 GLU A CA 1
ATOM 578 C C . GLU A 1 72 ? -10.689 2.369 5.149 1.00 97.75 72 GLU A C 1
ATOM 580 O O . GLU A 1 72 ? -10.684 1.163 4.918 1.00 97.75 72 GLU A O 1
ATOM 585 N N . SER A 1 73 ? -11.009 3.259 4.202 1.00 98.19 73 SER A N 1
ATOM 586 C CA . SER A 1 73 ? -11.476 2.869 2.865 1.00 98.19 73 SER A CA 1
ATOM 587 C C . SER A 1 73 ? -10.493 1.973 2.094 1.00 98.19 73 SER A C 1
ATOM 589 O O . SER A 1 73 ? -10.923 1.089 1.348 1.00 98.19 73 SER A O 1
ATOM 591 N N . TYR A 1 74 ? -9.179 2.178 2.235 1.00 98.38 74 TYR A N 1
ATOM 592 C CA . TYR A 1 74 ? -8.183 1.304 1.600 1.00 98.38 74 TYR A CA 1
ATOM 593 C C . TYR A 1 74 ? -8.034 -0.031 2.323 1.00 98.38 74 TYR A C 1
ATOM 595 O O . TYR A 1 74 ? -7.851 -1.054 1.661 1.00 98.38 74 TYR A O 1
ATOM 603 N N . PHE A 1 75 ? -8.146 -0.050 3.651 1.00 98.56 75 PHE A N 1
ATOM 604 C CA . PHE A 1 75 ? -8.148 -1.303 4.399 1.00 98.56 75 PHE A CA 1
ATOM 605 C C . PHE A 1 75 ? -9.393 -2.151 4.114 1.00 98.56 75 PHE A C 1
ATOM 607 O O . PHE A 1 75 ? -9.257 -3.356 3.909 1.00 98.56 75 PHE A O 1
ATOM 614 N N . ASP A 1 76 ? -10.573 -1.544 3.989 1.00 98.31 76 ASP A N 1
ATOM 615 C CA . ASP A 1 76 ? -11.800 -2.248 3.595 1.00 98.31 76 ASP A CA 1
ATOM 616 C C . ASP A 1 76 ? -11.657 -2.906 2.217 1.00 98.31 76 ASP A C 1
ATOM 618 O O . ASP A 1 76 ? -12.023 -4.071 2.018 1.00 98.31 76 ASP A O 1
ATOM 622 N N . GLN A 1 77 ? -11.078 -2.179 1.256 1.00 98.38 77 GLN A N 1
ATOM 623 C CA . GLN A 1 77 ? -10.764 -2.721 -0.068 1.00 98.38 77 GLN A CA 1
ATOM 624 C C . GLN A 1 77 ? -9.733 -3.852 0.020 1.00 98.38 77 GLN A C 1
ATOM 626 O O . GLN A 1 77 ? -9.889 -4.865 -0.660 1.00 98.38 77 GLN A O 1
ATOM 631 N N . ALA A 1 78 ? -8.715 -3.713 0.873 1.00 98.44 78 ALA A N 1
ATOM 632 C CA . ALA A 1 78 ? -7.692 -4.733 1.076 1.00 98.44 78 ALA A CA 1
ATOM 633 C C . ALA A 1 78 ? -8.286 -6.044 1.613 1.00 98.44 78 ALA A C 1
ATOM 635 O O . ALA A 1 78 ? -8.022 -7.108 1.053 1.00 98.44 78 ALA A O 1
ATOM 636 N N . VAL A 1 79 ? -9.126 -5.969 2.650 1.00 98.31 79 VAL A N 1
ATOM 637 C CA . VAL A 1 79 ? -9.815 -7.133 3.235 1.00 98.31 79 VAL A CA 1
ATOM 638 C C . VAL A 1 79 ? -10.802 -7.739 2.242 1.00 98.31 79 VAL A C 1
ATOM 640 O O . VAL A 1 79 ? -10.904 -8.956 2.142 1.00 98.31 79 VAL A O 1
ATOM 643 N N . SER A 1 80 ? -11.496 -6.910 1.460 1.00 98.25 80 SER A N 1
ATOM 644 C CA . SER A 1 80 ? -12.399 -7.400 0.411 1.00 98.25 80 SER A CA 1
ATOM 645 C C . SER A 1 80 ? -11.651 -8.153 -0.696 1.00 98.25 80 SER A C 1
ATOM 647 O O . SER A 1 80 ? -12.173 -9.128 -1.233 1.00 98.25 80 SER A O 1
ATOM 649 N N . ALA A 1 81 ? -10.439 -7.711 -1.044 1.00 97.88 81 ALA A N 1
ATOM 650 C CA . ALA A 1 81 ? -9.602 -8.339 -2.063 1.00 97.88 81 ALA A CA 1
ATOM 651 C C . ALA A 1 81 ? -8.922 -9.627 -1.565 1.00 97.88 81 ALA A C 1
ATOM 653 O O . ALA A 1 81 ? -8.839 -10.604 -2.311 1.00 97.88 81 ALA A O 1
ATOM 654 N N . SER A 1 82 ? -8.474 -9.635 -0.308 1.00 97.19 82 SER A N 1
ATOM 655 C CA . SER A 1 82 ? -7.710 -10.728 0.301 1.00 97.19 82 SER A CA 1
ATOM 656 C C . SER A 1 82 ? -8.220 -11.052 1.717 1.00 97.19 82 SER A C 1
ATOM 658 O O . SER A 1 82 ? -7.514 -10.800 2.696 1.00 97.19 82 SER A O 1
ATOM 660 N N . PRO A 1 83 ? -9.430 -11.627 1.859 1.00 96.94 83 PRO A N 1
ATOM 661 C CA . PRO A 1 83 ? -10.089 -11.799 3.160 1.00 96.94 83 PRO A CA 1
ATOM 662 C C . PRO A 1 83 ? -9.381 -12.780 4.100 1.00 96.94 83 PRO A C 1
ATOM 664 O O . PRO A 1 83 ? -9.526 -12.666 5.313 1.00 96.94 83 PRO A O 1
ATOM 667 N N . ASP A 1 84 ? -8.603 -13.717 3.554 1.00 96.75 84 ASP A N 1
ATOM 668 C CA . ASP A 1 84 ? -7.879 -14.741 4.318 1.00 96.75 84 ASP A CA 1
ATOM 669 C C . ASP A 1 84 ? -6.378 -14.423 4.479 1.00 96.75 84 ASP A C 1
ATOM 671 O O . ASP A 1 84 ? -5.613 -15.240 5.000 1.00 96.75 84 ASP A O 1
ATOM 675 N N . ASP A 1 85 ? -5.924 -13.249 4.023 1.00 97.31 85 ASP A N 1
ATOM 676 C CA . ASP A 1 85 ? -4.521 -12.847 4.127 1.00 97.31 85 ASP A CA 1
ATOM 677 C C . ASP A 1 85 ? -4.222 -12.288 5.525 1.00 97.31 85 ASP A C 1
ATOM 679 O O . ASP A 1 85 ? -4.701 -11.225 5.931 1.00 97.31 85 ASP A O 1
ATOM 683 N N . CYS A 1 86 ? -3.394 -13.012 6.279 1.00 96.62 86 CYS A N 1
ATOM 684 C CA . CYS A 1 86 ? -3.056 -12.651 7.652 1.00 96.62 86 CYS A CA 1
ATOM 685 C C . CYS A 1 86 ? -2.289 -11.325 7.767 1.00 96.62 86 CYS A C 1
ATOM 687 O O . CYS A 1 86 ? -2.404 -10.652 8.794 1.00 96.62 86 CYS A O 1
ATOM 689 N N . MET A 1 87 ? -1.540 -10.924 6.736 1.00 95.62 87 MET A N 1
ATOM 690 C CA . MET A 1 87 ? -0.822 -9.651 6.718 1.00 95.62 87 MET A CA 1
ATOM 691 C C . MET A 1 87 ? -1.788 -8.487 6.522 1.00 95.62 87 MET A C 1
ATOM 693 O O . MET A 1 87 ? -1.650 -7.459 7.192 1.00 95.62 87 MET A O 1
ATOM 697 N N . VAL A 1 88 ? -2.789 -8.658 5.655 1.00 98.06 88 VAL A N 1
ATOM 698 C CA . VAL A 1 88 ? -3.854 -7.668 5.441 1.00 98.06 88 VAL A CA 1
ATOM 699 C C . VAL A 1 88 ? -4.689 -7.504 6.708 1.00 98.06 88 VAL A C 1
ATOM 701 O O . VAL A 1 88 ? -4.819 -6.389 7.216 1.00 98.06 88 VAL A O 1
ATOM 704 N N . LEU A 1 89 ? -5.187 -8.612 7.264 1.00 98.25 89 LEU A N 1
ATOM 705 C CA . LEU A 1 89 ? -5.990 -8.603 8.490 1.00 98.25 89 LEU A CA 1
ATOM 706 C C . LEU A 1 89 ? -5.217 -8.007 9.674 1.00 98.25 89 LEU A C 1
ATOM 708 O O . LEU A 1 89 ? -5.754 -7.186 10.416 1.00 98.25 89 LEU A O 1
ATOM 712 N N . GLY A 1 90 ? -3.943 -8.379 9.831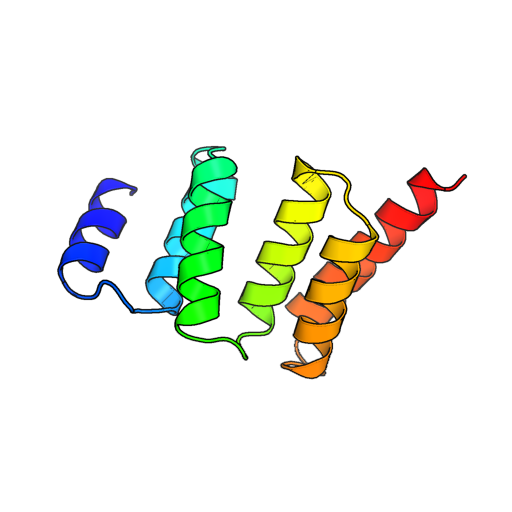 1.00 98.06 90 GLY A N 1
ATOM 713 C CA . GLY A 1 90 ? -3.081 -7.844 10.884 1.00 98.06 90 GLY A CA 1
ATOM 714 C C . GLY A 1 90 ? -2.824 -6.345 10.734 1.00 98.06 90 GLY A C 1
ATOM 715 O O . GLY A 1 90 ? -2.880 -5.611 11.720 1.00 98.06 90 GLY A O 1
ATOM 716 N N . SER A 1 91 ? -2.596 -5.871 9.506 1.00 97.38 91 SER A N 1
ATOM 717 C CA . SER A 1 91 ? -2.389 -4.443 9.238 1.00 97.38 91 SER A CA 1
ATOM 718 C C . SER A 1 91 ? -3.648 -3.625 9.515 1.00 97.38 91 SER A C 1
ATOM 720 O O . SER A 1 91 ? -3.551 -2.548 10.101 1.00 97.38 91 SER A O 1
ATOM 722 N N . TYR A 1 92 ? -4.824 -4.146 9.154 1.00 98.19 92 TYR A N 1
ATOM 723 C CA . TYR A 1 92 ? -6.087 -3.464 9.420 1.00 98.19 92 TYR A CA 1
ATOM 724 C C . TYR A 1 92 ? -6.423 -3.426 10.915 1.00 98.19 92 TYR A C 1
ATOM 726 O O . TYR A 1 92 ? -6.771 -2.371 11.438 1.00 98.19 92 TYR A O 1
ATOM 734 N N . ALA A 1 93 ? -6.241 -4.539 11.632 1.00 97.88 93 ALA A N 1
ATOM 735 C CA . ALA A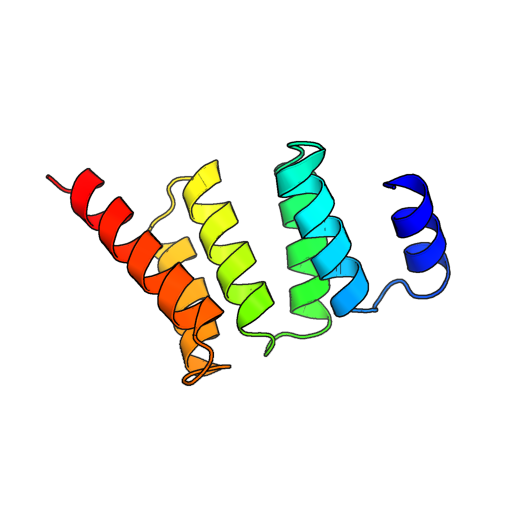 1 93 ? -6.444 -4.577 13.080 1.00 97.88 93 ALA A CA 1
ATOM 736 C C . ALA A 1 93 ? -5.536 -3.579 13.818 1.00 97.88 93 ALA A C 1
ATOM 738 O O . ALA A 1 93 ? -5.984 -2.903 14.741 1.00 97.88 93 ALA A O 1
ATOM 739 N N . HIS A 1 94 ? -4.276 -3.457 13.389 1.00 97.12 94 HIS A N 1
ATOM 740 C CA . HIS A 1 94 ? -3.349 -2.479 13.949 1.00 97.12 94 HIS A CA 1
ATOM 741 C C . HIS A 1 94 ? -3.807 -1.037 13.698 1.00 97.12 94 HIS A C 1
ATOM 743 O O . HIS A 1 94 ? -3.813 -0.246 14.637 1.00 97.12 94 HIS A O 1
ATOM 749 N N . PHE A 1 95 ? -4.253 -0.718 12.478 1.00 97.19 95 PHE A N 1
ATOM 750 C CA . PHE A 1 95 ? -4.831 0.591 12.165 1.00 97.19 95 PHE A CA 1
ATOM 751 C C . PHE A 1 95 ? -6.054 0.907 13.036 1.00 97.19 95 PHE A C 1
ATOM 753 O O . PHE A 1 95 ? -6.125 1.991 13.603 1.00 97.19 95 PHE A O 1
ATOM 760 N N . MET A 1 96 ? -6.993 -0.035 13.178 1.00 96.50 96 MET A N 1
ATOM 761 C CA . MET A 1 96 ? -8.211 0.173 13.973 1.00 96.50 96 MET A CA 1
ATOM 762 C C . MET A 1 96 ? -7.904 0.435 15.448 1.00 96.50 96 MET A C 1
ATOM 764 O O . MET A 1 96 ? -8.594 1.226 16.085 1.00 96.50 96 MET A O 1
ATOM 768 N N . TRP A 1 97 ? -6.871 -0.217 15.987 1.00 95.50 97 TRP A N 1
ATOM 769 C CA . TRP A 1 97 ? -6.416 0.035 17.349 1.00 95.50 97 TRP A CA 1
ATOM 770 C C . TRP A 1 97 ? -5.830 1.445 17.496 1.00 95.50 97 TRP A C 1
ATOM 772 O O . TRP A 1 97 ? -6.291 2.192 18.352 1.00 95.50 97 TRP A O 1
ATOM 782 N N . GLU A 1 98 ? -4.890 1.840 16.632 1.00 94.56 98 GLU A N 1
ATOM 783 C CA . GLU A 1 98 ? -4.279 3.177 16.691 1.00 94.56 98 GLU A CA 1
ATOM 784 C C . GLU A 1 98 ? -5.296 4.303 16.469 1.00 94.56 98 GLU A C 1
ATOM 786 O O . GLU A 1 98 ? -5.268 5.310 17.169 1.00 94.56 98 GLU A O 1
ATOM 791 N N . ALA A 1 99 ? -6.206 4.140 15.507 1.00 92.00 99 ALA A N 1
ATOM 792 C CA . ALA A 1 99 ? -7.234 5.135 15.221 1.00 92.00 99 ALA A CA 1
ATOM 793 C C . ALA A 1 99 ? -8.248 5.267 16.367 1.00 92.00 99 ALA A C 1
ATOM 795 O O . ALA A 1 99 ? -8.755 6.358 16.598 1.00 92.00 99 ALA A O 1
ATOM 796 N N . GLY A 1 100 ? -8.533 4.177 17.088 1.00 88.12 100 GLY A N 1
ATOM 797 C CA . GLY A 1 100 ? -9.398 4.208 18.267 1.00 88.12 100 GLY A CA 1
ATOM 798 C C . GLY A 1 100 ? -8.761 4.906 19.471 1.00 88.12 100 GLY A C 1
ATOM 799 O O . GLY A 1 100 ? -9.472 5.574 20.212 1.00 88.12 100 GLY A O 1
ATOM 800 N N . GLU A 1 101 ? -7.441 4.795 19.652 1.00 80.94 101 GLU A N 1
ATOM 801 C CA . GLU A 1 101 ? -6.717 5.511 20.716 1.00 80.94 101 GLU A CA 1
ATOM 802 C C . GLU A 1 101 ? -6.634 7.029 20.475 1.00 80.94 101 GLU A C 1
ATOM 804 O O . GLU A 1 101 ? -6.511 7.784 21.434 1.00 80.94 101 GLU A O 1
ATOM 809 N N . GLU A 1 102 ? -6.700 7.500 19.223 1.00 70.88 102 GLU A N 1
ATOM 810 C CA . GLU A 1 102 ? -6.735 8.943 18.914 1.00 70.88 102 GLU A CA 1
ATOM 811 C C . GLU A 1 102 ? -8.098 9.599 19.202 1.00 70.88 102 GLU A C 1
ATOM 813 O O . GLU A 1 102 ? -8.166 10.822 19.341 1.00 70.88 102 GLU A O 1
ATOM 818 N N . ASP A 1 103 ? -9.169 8.805 19.286 1.00 64.62 103 ASP A N 1
ATOM 819 C CA . ASP A 1 103 ? -10.537 9.277 19.532 1.00 64.62 103 ASP A CA 1
ATOM 820 C C . ASP A 1 103 ? -10.863 9.430 21.048 1.00 64.62 103 ASP A C 1
ATOM 822 O O . ASP A 1 103 ? -11.924 9.968 21.386 1.00 64.62 103 ASP A O 1
ATOM 826 N N . GLU A 1 104 ? -9.976 8.987 21.957 1.00 54.94 104 GLU A N 1
ATOM 827 C CA . GLU A 1 104 ? -10.099 9.078 23.435 1.00 54.94 104 GLU A CA 1
ATOM 828 C C . GLU A 1 104 ? -9.368 10.286 24.055 1.00 54.94 104 GLU A C 1
ATOM 830 O O . GLU A 1 104 ? -9.959 10.912 24.974 1.00 54.94 104 GLU A O 1
#

Secondary structure (DSSP, 8-state):
-HHHHHHHHHH-TT-HHHHHHHHHHIIIII--HHHHHHHHHHHHHH-TT-HHHHHHHHHHHHHHH--HHHHHHHHHHHHHH-TT-HHHHHHHHHHHHHHHHHT-

Organism: Rhizophora mucronata (NCBI:txid61149)

pLDDT: mean 94.58, std 6.59, range [54.94, 98.56]

Sequence (104 aa):
MGDYYKQMLKSNPGDSLLLRNYGKFLQEVEGDMEKAEEYYGRAILASPGDGELLSLYGKLIWNTQRNRERAESYFDQAVSASPDDCMVLGSYAHFMWEAGEEDE

InterPro domains:
  IPR011990 Tetratricopeptide-like helical domain superfamily [G3DSA:1.25.40.10] (2-104)
  IPR011990 Tetratricopeptide-like helical domain superfamily [SSF48452] (3-104)
  IPR057352 TmcB/TmcC, TPR repeats [PF25474] (4-43)